Protein AF-D3H2Q3-F1 (afdb_monomer_lite)

Sequence (88 aa):
MTGYENFNREAFHKAEEELKREGHTVLNPAVLPDGLTQPHYMDICMAMIRCVDAIYMLNGWQRSAGAKAELALAEKLGHAVIYQEVAQ

Structure (mmCIF, N/CA/C/O backbone):
data_AF-D3H2Q3-F1
#
_entry.id   AF-D3H2Q3-F1
#
loop_
_atom_site.group_PDB
_atom_site.id
_atom_site.type_symbol
_atom_site.label_atom_id
_atom_site.label_alt_id
_atom_site.label_comp_id
_atom_site.label_asym_id
_atom_site.label_entity_id
_atom_site.label_seq_id
_atom_site.pdbx_PDB_ins_code
_atom_site.Cartn_x
_atom_site.Cartn_y
_atom_site.Cartn_z
_atom_site.occupancy
_atom_site.B_iso_or_equiv
_atom_site.auth_seq_id
_atom_site.auth_comp_id
_atom_site.auth_asym_id
_atom_site.auth_atom_id
_atom_site.pdbx_PDB_model_num
ATOM 1 N N . MET A 1 1 ? 8.528 0.995 -1.186 1.00 65.44 1 MET A N 1
ATOM 2 C CA . MET A 1 1 ? 8.707 2.331 -1.807 1.00 65.44 1 MET A CA 1
ATOM 3 C C . MET A 1 1 ? 10.059 2.423 -2.504 1.00 65.44 1 MET A C 1
ATOM 5 O O . MET A 1 1 ? 11.086 2.235 -1.865 1.00 65.44 1 MET A O 1
ATOM 9 N N . THR A 1 2 ? 10.074 2.704 -3.809 1.00 70.44 2 THR A N 1
ATOM 10 C CA . THR A 1 2 ? 11.312 2.914 -4.583 1.00 70.44 2 THR A CA 1
ATOM 11 C C . THR A 1 2 ? 12.092 4.123 -4.059 1.00 70.44 2 THR A C 1
ATOM 13 O O . THR A 1 2 ? 11.489 5.157 -3.777 1.00 70.44 2 THR A O 1
ATOM 16 N N . GLY A 1 3 ? 13.418 4.002 -3.946 1.00 66.75 3 GLY A N 1
ATOM 17 C CA . GLY A 1 3 ? 14.306 5.093 -3.517 1.00 66.75 3 GLY A CA 1
ATOM 18 C C . GLY A 1 3 ? 14.530 5.211 -2.003 1.00 66.75 3 GLY A C 1
ATOM 19 O O . GLY A 1 3 ? 15.205 6.141 -1.578 1.00 66.75 3 GLY A O 1
ATOM 20 N N . TYR A 1 4 ? 13.993 4.283 -1.207 1.00 69.56 4 TYR A N 1
ATOM 21 C CA . TYR A 1 4 ? 14.247 4.164 0.234 1.00 69.56 4 TYR A CA 1
ATOM 22 C C . TYR A 1 4 ? 15.113 2.934 0.523 1.00 69.56 4 TYR A C 1
ATOM 24 O O . TYR A 1 4 ? 15.018 1.933 -0.195 1.00 69.56 4 TYR A O 1
ATOM 32 N N . GLU A 1 5 ? 15.913 2.991 1.591 1.00 68.81 5 GLU A N 1
ATOM 33 C CA . GLU A 1 5 ? 16.638 1.828 2.113 1.00 68.81 5 GLU A CA 1
ATOM 34 C C . GLU A 1 5 ? 15.661 0.677 2.401 1.00 68.81 5 GLU A C 1
ATOM 36 O O . GLU A 1 5 ? 14.543 0.902 2.874 1.00 68.81 5 GLU A O 1
ATOM 41 N N . ASN A 1 6 ? 16.041 -0.548 2.019 1.00 73.38 6 ASN A N 1
ATOM 42 C CA . ASN A 1 6 ? 15.211 -1.755 2.130 1.00 73.38 6 ASN A CA 1
ATOM 43 C C . ASN A 1 6 ? 13.777 -1.581 1.600 1.00 73.38 6 ASN A C 1
ATOM 45 O O . ASN A 1 6 ? 12.835 -2.182 2.114 1.00 73.38 6 ASN A O 1
ATOM 49 N N . PHE A 1 7 ? 13.585 -0.719 0.595 1.00 76.56 7 PHE A N 1
ATOM 50 C CA . PHE A 1 7 ? 12.277 -0.373 0.035 1.00 76.56 7 PHE A CA 1
ATOM 51 C C . PHE A 1 7 ? 11.252 0.100 1.079 1.00 76.56 7 PHE A C 1
ATOM 53 O O . PHE A 1 7 ? 10.045 -0.006 0.845 1.00 76.56 7 PHE A O 1
ATOM 60 N N . ASN A 1 8 ? 11.712 0.656 2.203 1.00 83.12 8 ASN A N 1
ATOM 61 C CA . ASN A 1 8 ? 10.890 1.070 3.339 1.00 83.12 8 ASN A CA 1
ATOM 62 C C . ASN A 1 8 ? 10.117 -0.083 4.026 1.00 83.12 8 ASN A C 1
ATOM 64 O O . ASN A 1 8 ? 9.128 0.184 4.705 1.00 83.12 8 ASN A O 1
ATOM 68 N N . ARG A 1 9 ? 10.524 -1.357 3.846 1.00 86.50 9 ARG A N 1
ATOM 69 C CA . ARG A 1 9 ? 9.814 -2.540 4.391 1.00 86.50 9 ARG A CA 1
ATOM 70 C C . ARG A 1 9 ? 9.589 -2.449 5.906 1.00 86.50 9 ARG A C 1
ATOM 72 O O . ARG A 1 9 ? 8.516 -2.803 6.380 1.00 86.50 9 ARG A O 1
ATOM 79 N N . GLU A 1 10 ? 10.552 -1.914 6.655 1.00 89.62 10 GLU A N 1
ATOM 80 C CA . GLU A 1 10 ? 10.430 -1.725 8.109 1.00 89.62 10 GLU A CA 1
ATOM 81 C C . GLU A 1 10 ? 9.248 -0.825 8.492 1.00 89.62 10 GLU A C 1
ATOM 83 O O . GLU A 1 10 ? 8.478 -1.170 9.386 1.00 89.62 10 GLU A O 1
ATOM 88 N N . ALA A 1 11 ? 9.048 0.294 7.786 1.00 91.25 11 ALA A N 1
ATOM 89 C CA . ALA A 1 11 ? 7.926 1.192 8.054 1.00 91.25 11 ALA A CA 1
ATOM 90 C C . ALA A 1 11 ? 6.575 0.537 7.734 1.00 91.25 11 ALA A C 1
ATOM 92 O O . ALA A 1 11 ? 5.609 0.738 8.468 1.00 91.25 11 ALA A O 1
ATOM 93 N N . PHE A 1 12 ? 6.518 -0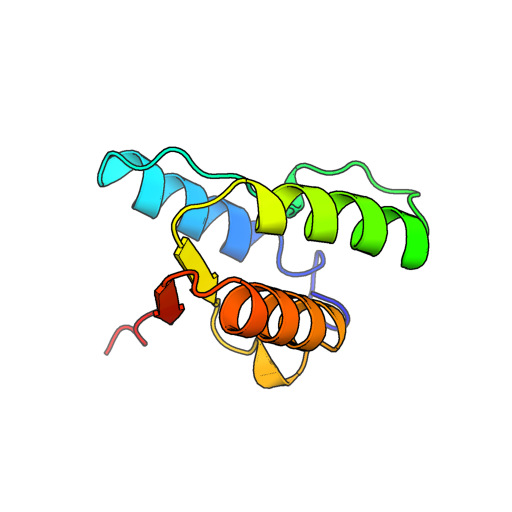.277 6.675 1.00 93.81 12 PHE A N 1
ATOM 94 C CA . PHE A 1 12 ? 5.330 -1.061 6.340 1.00 93.81 12 PHE A CA 1
ATOM 95 C C . PHE A 1 12 ? 4.989 -2.073 7.435 1.00 93.81 12 PHE A C 1
ATOM 97 O O . PHE A 1 12 ? 3.842 -2.128 7.863 1.00 93.81 12 PHE A O 1
ATOM 104 N N . HIS A 1 13 ? 5.968 -2.842 7.918 1.00 94.75 13 HIS A N 1
ATOM 105 C CA . HIS A 1 13 ? 5.729 -3.807 8.995 1.00 94.75 13 HIS A CA 1
ATOM 106 C C . HIS A 1 13 ? 5.365 -3.129 10.315 1.00 94.75 13 HIS A C 1
ATOM 108 O O . HIS A 1 13 ? 4.473 -3.597 11.012 1.00 94.75 13 HIS A O 1
ATOM 114 N N . LYS A 1 14 ? 5.989 -1.993 10.642 1.00 94.69 14 LYS A N 1
ATOM 115 C CA . LYS A 1 14 ? 5.618 -1.225 11.834 1.00 94.69 14 LYS A CA 1
ATOM 116 C C . LYS A 1 14 ? 4.155 -0.770 11.780 1.00 94.69 14 LYS A C 1
ATOM 118 O O . LYS A 1 14 ? 3.423 -0.994 12.738 1.00 94.69 14 LYS A O 1
ATOM 123 N N . ALA A 1 15 ? 3.730 -0.176 10.664 1.00 95.31 15 ALA A N 1
ATOM 124 C CA . ALA A 1 15 ? 2.346 0.263 10.494 1.00 95.31 15 ALA A CA 1
ATOM 125 C C . ALA A 1 15 ? 1.361 -0.917 10.478 1.00 95.31 15 ALA A C 1
ATOM 127 O O . ALA A 1 15 ? 0.278 -0.821 11.044 1.00 95.31 15 ALA A O 1
ATOM 128 N N . GLU A 1 16 ? 1.741 -2.045 9.872 1.00 96.62 16 GLU A N 1
ATOM 129 C CA . GLU A 1 16 ? 0.947 -3.274 9.901 1.00 96.62 16 GLU A CA 1
ATOM 130 C C . GLU A 1 16 ? 0.688 -3.751 11.336 1.00 96.62 16 GLU A C 1
ATOM 132 O O . GLU A 1 16 ? -0.454 -4.050 11.679 1.00 96.62 16 GLU A O 1
ATOM 137 N N . GLU A 1 17 ? 1.715 -3.795 12.185 1.00 96.38 17 GLU A N 1
ATOM 138 C CA . GLU A 1 17 ? 1.568 -4.227 13.577 1.00 96.38 17 GLU A CA 1
ATOM 139 C C . GLU A 1 17 ? 0.739 -3.240 14.414 1.00 96.38 17 GLU A C 1
ATOM 141 O O . GLU A 1 17 ? -0.087 -3.660 15.227 1.00 96.38 17 GLU A O 1
ATOM 146 N N . GLU A 1 18 ? 0.898 -1.932 14.191 1.00 95.62 18 GLU A N 1
ATOM 147 C CA . GLU A 1 18 ? 0.082 -0.897 14.841 1.00 95.62 18 GLU A CA 1
ATOM 148 C C . GLU A 1 18 ? -1.404 -1.035 14.471 1.00 95.62 18 GLU A C 1
ATOM 150 O O . GLU A 1 18 ? -2.247 -1.137 15.364 1.00 95.62 18 GLU A O 1
ATOM 155 N N . LEU A 1 19 ? -1.719 -1.156 13.178 1.00 96.38 19 LEU A N 1
ATOM 156 C CA . LEU A 1 19 ? -3.089 -1.319 12.679 1.00 96.38 19 LEU A CA 1
ATOM 157 C C . LEU A 1 19 ? -3.721 -2.649 13.120 1.00 96.38 19 LEU A C 1
ATOM 159 O O . LEU A 1 19 ? -4.900 -2.694 13.475 1.00 96.38 19 LEU A O 1
ATOM 163 N N . LYS A 1 20 ? -2.950 -3.743 13.153 1.00 97.06 20 LYS A N 1
ATOM 164 C CA . LYS A 1 20 ? -3.424 -5.025 13.704 1.00 97.06 20 LYS A CA 1
ATOM 165 C C . LYS A 1 20 ? -3.769 -4.909 15.184 1.00 97.06 20 LYS A C 1
ATOM 167 O O . LYS A 1 20 ? -4.782 -5.455 15.616 1.00 97.06 20 LYS A O 1
ATOM 172 N N . ARG A 1 21 ? -2.957 -4.190 15.9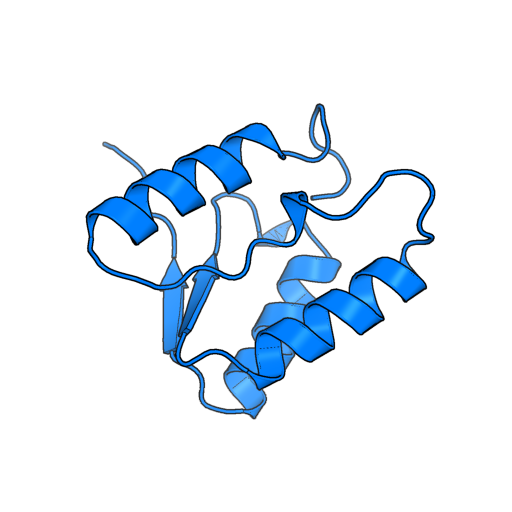66 1.00 96.81 21 ARG A N 1
ATOM 173 C CA . ARG A 1 21 ? -3.215 -3.945 17.394 1.00 96.81 21 ARG A CA 1
ATOM 174 C C . ARG A 1 21 ? -4.488 -3.123 17.619 1.00 96.81 21 ARG A C 1
ATOM 176 O O . ARG A 1 21 ? -5.143 -3.303 18.641 1.00 96.81 21 ARG A O 1
ATOM 183 N N . GLU A 1 22 ? -4.854 -2.272 16.667 1.00 95.81 22 GLU A N 1
ATOM 184 C CA . GLU A 1 22 ? -6.125 -1.532 16.646 1.00 95.81 22 GLU A CA 1
ATOM 185 C C . GLU A 1 22 ? -7.328 -2.394 16.208 1.00 95.81 22 GLU A C 1
ATOM 187 O O . GLU A 1 22 ? -8.473 -1.956 16.298 1.00 95.81 22 GLU A O 1
ATOM 192 N N . GLY A 1 23 ? -7.093 -3.649 15.806 1.00 97.12 23 GLY A N 1
ATOM 193 C CA . GLY A 1 23 ? -8.131 -4.617 15.444 1.00 97.12 23 GLY A CA 1
ATOM 194 C C . GLY A 1 23 ? -8.403 -4.726 13.943 1.00 97.12 23 GLY A C 1
ATOM 195 O O . GLY A 1 23 ? -9.384 -5.357 13.548 1.00 97.12 23 GLY A O 1
ATOM 196 N N . HIS A 1 24 ? -7.556 -4.139 13.093 1.00 97.25 24 HIS A N 1
ATOM 197 C CA . HIS A 1 24 ? -7.721 -4.188 11.642 1.00 97.25 24 HIS A CA 1
ATOM 198 C C . HIS A 1 24 ? -7.093 -5.440 11.014 1.00 97.25 24 HIS A C 1
ATOM 200 O O . HIS A 1 24 ? -6.047 -5.930 11.441 1.00 97.25 24 HIS A O 1
ATOM 206 N N . THR A 1 25 ? -7.704 -5.934 9.932 1.00 97.56 25 THR A N 1
ATOM 207 C CA . THR A 1 25 ? -7.064 -6.909 9.035 1.00 97.56 25 THR A CA 1
ATOM 208 C C . THR A 1 25 ? -6.273 -6.147 7.978 1.00 97.56 25 THR A C 1
ATOM 210 O O . THR A 1 25 ? -6.848 -5.363 7.228 1.00 97.56 25 THR A O 1
ATOM 213 N N . VAL A 1 26 ? -4.958 -6.360 7.919 1.00 97.25 26 VAL A N 1
ATOM 214 C CA . VAL A 1 26 ? -4.051 -5.558 7.085 1.00 97.25 26 VAL A CA 1
ATOM 215 C C . VAL A 1 26 ? -3.547 -6.368 5.893 1.00 97.25 26 VAL A C 1
ATOM 217 O O . VAL A 1 26 ? -3.009 -7.461 6.061 1.00 97.25 26 VAL A O 1
ATOM 220 N N . LEU A 1 27 ? -3.669 -5.801 4.689 1.00 97.31 27 LEU A N 1
ATOM 221 C CA . LEU A 1 27 ? -2.965 -6.271 3.495 1.00 97.31 27 LEU A CA 1
ATOM 222 C C . LEU A 1 27 ? -1.710 -5.418 3.297 1.00 97.31 27 LEU A C 1
ATOM 224 O O . LEU A 1 27 ? -1.806 -4.236 2.975 1.00 97.31 27 LEU A O 1
ATOM 228 N N . ASN A 1 28 ? -0.532 -6.009 3.501 1.00 95.75 28 ASN A N 1
ATOM 229 C CA . ASN A 1 28 ? 0.741 -5.298 3.418 1.00 95.75 28 ASN A CA 1
ATOM 230 C C . ASN A 1 28 ? 1.565 -5.764 2.200 1.00 95.75 28 ASN A C 1
ATOM 232 O O . ASN A 1 28 ? 2.019 -6.909 2.189 1.00 95.75 28 ASN A O 1
ATOM 236 N N . PRO A 1 29 ? 1.846 -4.906 1.200 1.00 92.25 29 PRO A N 1
ATOM 237 C CA . PRO A 1 29 ? 2.644 -5.295 0.035 1.00 92.25 29 PRO A CA 1
ATOM 238 C C . PRO A 1 29 ? 4.115 -5.599 0.372 1.00 92.25 29 PRO A C 1
ATOM 240 O O . PRO A 1 29 ? 4.808 -6.233 -0.422 1.00 92.25 29 PRO A O 1
ATOM 243 N N . ALA A 1 30 ? 4.611 -5.204 1.550 1.00 91.69 30 ALA A N 1
ATOM 244 C CA . ALA A 1 30 ? 5.975 -5.500 1.988 1.00 91.69 30 ALA A CA 1
ATOM 245 C C . ALA A 1 30 ? 6.221 -6.982 2.324 1.00 91.69 30 ALA A C 1
ATOM 247 O O 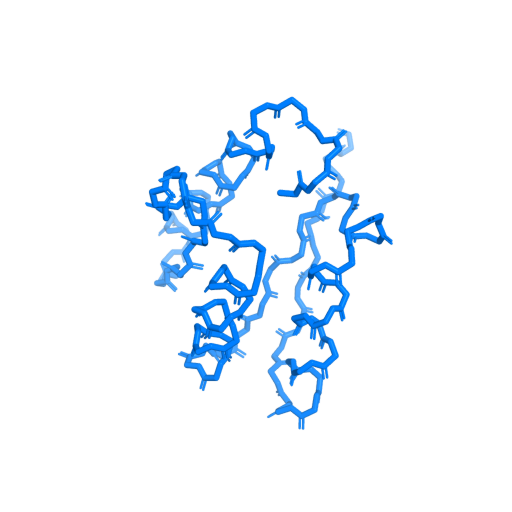. ALA A 1 30 ? 7.366 -7.349 2.568 1.00 91.69 30 ALA A O 1
ATOM 248 N N . VAL A 1 31 ? 5.199 -7.846 2.306 1.00 92.25 31 VAL A N 1
ATOM 249 C CA . VAL A 1 31 ? 5.373 -9.308 2.440 1.00 92.25 31 VAL A CA 1
ATOM 250 C C . VAL A 1 31 ? 5.718 -9.992 1.113 1.00 92.25 31 VAL A C 1
ATOM 252 O O . VAL A 1 31 ? 6.065 -11.172 1.094 1.00 92.25 31 VAL A O 1
ATOM 255 N N . LEU A 1 32 ? 5.607 -9.274 -0.009 1.00 92.19 32 LEU A N 1
ATOM 256 C CA . LEU A 1 32 ? 5.860 -9.831 -1.332 1.00 92.19 32 LEU A CA 1
ATOM 257 C C . LEU A 1 32 ? 7.357 -10.154 -1.519 1.00 92.19 32 LEU A C 1
ATOM 259 O O . LEU A 1 32 ? 8.222 -9.406 -1.033 1.00 92.19 32 LEU A O 1
ATOM 263 N N . PRO A 1 33 ? 7.672 -11.267 -2.211 1.00 90.00 33 PRO A N 1
ATOM 264 C CA . PRO A 1 33 ? 9.039 -11.749 -2.355 1.00 90.00 33 PRO A CA 1
ATOM 265 C C . PRO A 1 33 ? 9.869 -10.842 -3.265 1.00 90.00 33 PRO A C 1
ATOM 267 O O . PRO A 1 33 ? 9.359 -10.224 -4.202 1.00 90.00 33 PRO A O 1
ATOM 270 N N . ASP A 1 34 ? 11.177 -10.813 -3.025 1.00 86.38 34 ASP A N 1
ATOM 271 C CA . ASP A 1 34 ? 12.120 -10.174 -3.940 1.00 86.38 34 ASP A CA 1
ATOM 272 C C . ASP A 1 34 ? 12.136 -10.867 -5.318 1.00 86.38 34 ASP A C 1
ATOM 274 O O . ASP A 1 34 ? 11.697 -12.005 -5.483 1.00 86.38 34 ASP A O 1
ATOM 278 N N . GLY A 1 35 ? 12.645 -10.164 -6.335 1.00 87.69 35 GLY A N 1
ATOM 279 C CA . GLY A 1 35 ? 12.761 -10.682 -7.706 1.00 87.69 35 GLY A CA 1
ATOM 280 C C . GLY A 1 35 ? 11.535 -10.455 -8.600 1.00 87.69 35 GLY A C 1
ATOM 281 O O . GLY A 1 35 ? 11.615 -10.675 -9.809 1.00 87.69 35 GL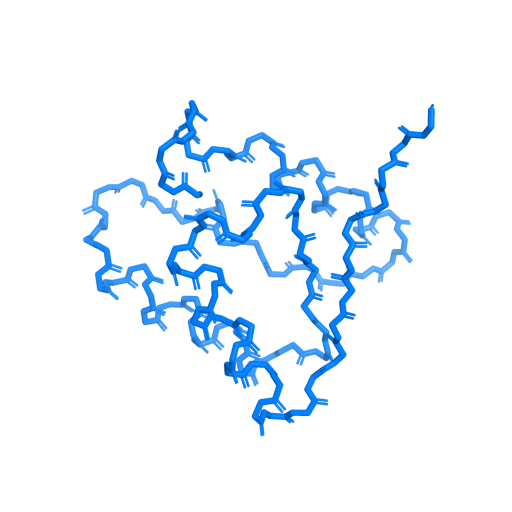Y A O 1
ATOM 282 N N . LEU A 1 36 ? 10.421 -9.958 -8.056 1.00 91.38 36 LEU A N 1
ATOM 283 C CA . LEU A 1 36 ? 9.301 -9.475 -8.862 1.00 91.38 36 LEU A CA 1
ATOM 284 C C . LEU A 1 36 ? 9.681 -8.195 -9.623 1.00 91.38 36 LEU A C 1
ATOM 286 O O . LEU A 1 36 ? 10.369 -7.310 -9.110 1.00 91.38 36 LEU A O 1
ATOM 290 N N . THR A 1 37 ? 9.202 -8.086 -10.862 1.00 91.94 37 THR A N 1
ATOM 291 C CA . THR A 1 37 ? 9.330 -6.860 -11.652 1.00 91.94 37 THR A CA 1
ATOM 292 C C . THR A 1 37 ? 8.361 -5.806 -11.122 1.00 91.94 37 THR A C 1
ATOM 294 O O . THR A 1 37 ? 7.359 -6.130 -10.480 1.00 91.94 37 THR A O 1
ATOM 297 N N . GLN A 1 38 ? 8.625 -4.531 -11.409 1.00 89.31 38 GLN A N 1
ATOM 298 C CA . GLN A 1 38 ? 7.723 -3.458 -10.991 1.00 89.31 38 GLN A CA 1
ATOM 299 C C . GLN A 1 38 ? 6.272 -3.668 -11.488 1.00 89.31 38 GLN A C 1
ATOM 301 O O . GLN A 1 38 ? 5.372 -3.503 -10.666 1.00 89.31 38 GLN A O 1
ATOM 306 N N . PRO A 1 39 ? 6.010 -4.109 -12.737 1.00 94.00 39 PRO A N 1
ATOM 307 C CA . PRO A 1 39 ? 4.651 -4.430 -13.175 1.00 94.00 39 PRO A CA 1
ATOM 308 C C . PRO A 1 39 ? 3.984 -5.548 -12.365 1.00 94.00 39 PRO A C 1
ATOM 310 O O . PRO A 1 39 ? 2.834 -5.395 -11.972 1.00 94.00 39 PRO A O 1
ATOM 313 N N . HIS A 1 40 ? 4.706 -6.630 -12.038 1.00 95.50 40 HIS A N 1
ATOM 314 C CA . HIS A 1 40 ? 4.148 -7.708 -11.209 1.00 95.50 40 HIS A CA 1
ATOM 315 C C . HIS A 1 40 ? 3.755 -7.205 -9.815 1.00 95.50 40 HIS A C 1
ATOM 317 O O . HIS A 1 40 ? 2.694 -7.558 -9.306 1.00 95.50 40 HIS A O 1
ATOM 323 N N . TYR A 1 41 ? 4.596 -6.359 -9.208 1.00 93.06 41 TYR A N 1
ATOM 324 C CA . TYR A 1 41 ? 4.273 -5.707 -7.940 1.00 93.06 41 TYR A CA 1
ATOM 325 C C . TYR A 1 41 ? 2.994 -4.874 -8.048 1.00 93.06 41 TYR A C 1
ATOM 327 O O . TYR A 1 41 ? 2.114 -5.003 -7.202 1.00 93.06 41 TYR A O 1
ATOM 335 N N . MET A 1 42 ? 2.869 -4.057 -9.098 1.00 95.25 42 MET A N 1
ATOM 336 C CA . MET A 1 42 ? 1.684 -3.222 -9.291 1.00 95.25 42 MET A CA 1
ATOM 337 C C . MET A 1 42 ? 0.416 -4.052 -9.488 1.00 95.25 42 MET A C 1
ATOM 339 O O . MET A 1 42 ? -0.590 -3.736 -8.864 1.00 95.25 42 MET A O 1
ATOM 343 N N . ASP A 1 43 ? 0.449 -5.119 -10.287 1.00 97.25 43 ASP A N 1
ATOM 344 C CA . ASP A 1 43 ? -0.727 -5.972 -10.510 1.00 97.25 43 ASP A CA 1
ATOM 345 C C . ASP A 1 43 ? -1.247 -6.581 -9.199 1.00 97.25 43 ASP A C 1
ATOM 347 O O . ASP A 1 43 ? -2.455 -6.579 -8.936 1.00 97.25 43 ASP A O 1
ATOM 351 N N . ILE A 1 44 ? -0.335 -7.050 -8.343 1.00 97.06 44 ILE A N 1
ATOM 352 C CA . ILE A 1 44 ? -0.679 -7.616 -7.036 1.00 97.06 44 ILE A CA 1
ATOM 353 C C . ILE A 1 44 ? -1.222 -6.528 -6.101 1.00 97.06 44 ILE A C 1
ATOM 355 O O . ILE A 1 44 ? -2.286 -6.714 -5.507 1.00 97.06 44 ILE A O 1
ATOM 359 N N . CYS A 1 45 ? -0.544 -5.382 -5.993 1.00 96.31 45 CYS A N 1
ATOM 360 C CA . CYS A 1 45 ? -1.005 -4.271 -5.161 1.00 96.31 45 CYS A CA 1
ATOM 361 C C . CYS A 1 45 ? -2.388 -3.769 -5.591 1.00 96.31 45 CYS A C 1
ATOM 363 O O . CYS A 1 45 ? -3.266 -3.586 -4.757 1.00 96.31 45 CYS A O 1
ATOM 365 N N . MET A 1 46 ? -2.634 -3.613 -6.893 1.00 97.38 46 MET A N 1
ATOM 366 C CA . MET A 1 46 ? -3.939 -3.185 -7.406 1.00 97.38 46 MET A CA 1
ATOM 367 C C . MET A 1 46 ? -5.037 -4.199 -7.076 1.00 97.38 46 MET A C 1
ATOM 369 O O . MET A 1 46 ? -6.178 -3.818 -6.812 1.00 97.38 46 MET A O 1
ATOM 373 N N . ALA A 1 47 ? -4.712 -5.495 -7.043 1.00 97.94 47 ALA A N 1
ATOM 374 C CA . ALA A 1 47 ? -5.636 -6.505 -6.547 1.00 97.94 47 ALA A CA 1
ATOM 375 C C . ALA A 1 47 ? -5.924 -6.344 -5.047 1.00 97.94 47 ALA A C 1
ATOM 377 O O . ALA A 1 47 ? -7.089 -6.436 -4.675 1.00 97.94 47 ALA A O 1
ATOM 378 N N . MET A 1 48 ? -4.914 -6.047 -4.219 1.00 97.88 48 MET A N 1
ATOM 379 C CA . MET A 1 48 ? -5.111 -5.752 -2.793 1.00 97.88 48 MET A CA 1
ATOM 380 C C . MET A 1 48 ? -6.035 -4.545 -2.595 1.00 97.88 48 MET A C 1
ATOM 382 O O . MET A 1 48 ? -6.993 -4.645 -1.837 1.00 97.88 48 MET A O 1
ATOM 386 N N . ILE A 1 49 ? -5.812 -3.445 -3.325 1.00 98.12 49 ILE A N 1
ATOM 387 C CA . ILE A 1 49 ? -6.613 -2.213 -3.209 1.00 98.12 49 ILE A CA 1
ATOM 388 C C . ILE A 1 49 ? -8.096 -2.460 -3.501 1.00 98.12 49 ILE A C 1
ATOM 390 O O . ILE A 1 49 ? -8.944 -1.889 -2.834 1.00 98.12 49 ILE A O 1
ATOM 394 N N . ARG A 1 50 ? -8.436 -3.348 -4.442 1.00 97.69 50 ARG A N 1
ATOM 395 C CA . ARG A 1 50 ? -9.843 -3.683 -4.741 1.00 97.69 50 ARG A CA 1
ATOM 396 C C . ARG A 1 50 ? -10.568 -4.431 -3.614 1.00 97.69 50 ARG A C 1
ATOM 398 O O . ARG A 1 50 ? -11.779 -4.609 -3.708 1.00 97.69 50 ARG A O 1
ATOM 405 N N . CYS A 1 51 ? -9.841 -4.910 -2.607 1.00 96.94 51 CYS A N 1
ATOM 406 C CA . CYS A 1 51 ? -10.342 -5.801 -1.563 1.00 96.94 51 CYS A CA 1
ATOM 407 C C . CYS A 1 51 ? -10.293 -5.182 -0.157 1.00 96.94 51 CYS A C 1
ATOM 409 O O . CYS A 1 51 ? -10.468 -5.915 0.814 1.00 96.94 51 CYS A O 1
ATOM 411 N N . VAL A 1 52 ? -10.020 -3.880 -0.028 1.00 97.88 52 VAL A N 1
ATOM 412 C CA . VAL A 1 52 ? -9.935 -3.196 1.273 1.00 97.88 52 VAL A CA 1
ATOM 413 C C . VAL A 1 52 ? -11.063 -2.189 1.453 1.00 97.88 52 VAL A C 1
ATOM 415 O O . VAL A 1 52 ? -11.578 -1.635 0.488 1.00 97.88 52 VAL A O 1
ATOM 418 N N . ASP A 1 53 ? -11.411 -1.902 2.704 1.00 97.75 53 ASP A N 1
ATOM 419 C CA . ASP A 1 53 ? -12.328 -0.807 3.042 1.00 97.75 53 ASP A CA 1
ATOM 420 C C . ASP A 1 53 ? -11.609 0.555 3.054 1.00 97.75 53 ASP A C 1
ATOM 422 O O . ASP A 1 53 ? -12.199 1.599 2.754 1.00 97.75 53 ASP A O 1
ATOM 426 N N . ALA A 1 54 ? -10.317 0.543 3.394 1.00 97.75 54 ALA A N 1
ATOM 427 C CA . ALA A 1 54 ? -9.481 1.724 3.536 1.00 97.75 54 ALA A CA 1
ATOM 428 C C . ALA A 1 54 ? -8.032 1.456 3.112 1.00 97.75 54 ALA A C 1
ATOM 430 O O . ALA A 1 54 ? -7.538 0.332 3.208 1.00 97.75 54 ALA A O 1
ATOM 431 N N . ILE A 1 55 ? -7.335 2.515 2.708 1.00 97.75 55 ILE A N 1
ATOM 432 C CA . ILE A 1 55 ? -5.892 2.511 2.468 1.00 97.75 55 ILE A CA 1
ATOM 433 C C . ILE A 1 55 ? -5.184 3.389 3.499 1.00 97.75 55 ILE A C 1
ATOM 435 O O . ILE A 1 55 ? -5.685 4.451 3.873 1.00 97.75 55 ILE A O 1
ATOM 439 N N . TYR A 1 56 ? -4.008 2.950 3.945 1.00 97.50 56 TYR A N 1
ATOM 440 C CA . TYR A 1 56 ? -3.177 3.679 4.899 1.00 97.50 56 TYR A CA 1
ATOM 441 C C . TYR A 1 56 ? -1.883 4.147 4.232 1.00 97.50 56 TYR A C 1
ATOM 443 O O . TYR A 1 56 ? -1.050 3.348 3.801 1.00 97.50 56 TYR A O 1
ATOM 451 N N . MET A 1 57 ? -1.714 5.460 4.144 1.00 96.69 57 MET A N 1
ATOM 452 C CA . MET A 1 57 ? -0.643 6.108 3.401 1.00 96.69 57 MET A CA 1
ATOM 453 C C . MET A 1 57 ? 0.507 6.485 4.333 1.00 96.69 57 MET A C 1
ATOM 455 O O . MET A 1 57 ? 0.397 7.414 5.134 1.00 96.69 57 MET A O 1
ATOM 459 N N . LEU A 1 58 ? 1.636 5.789 4.192 1.00 95.19 58 LEU A N 1
ATOM 460 C CA . LEU A 1 58 ? 2.865 6.076 4.937 1.00 95.19 58 LEU A CA 1
ATOM 461 C C . LEU A 1 58 ? 3.470 7.438 4.576 1.00 95.19 58 LEU A C 1
ATOM 463 O O . LEU A 1 58 ? 3.359 7.923 3.446 1.00 95.19 58 LEU A O 1
ATOM 467 N N . ASN A 1 59 ? 4.203 8.025 5.519 1.00 92.62 59 ASN A N 1
ATOM 468 C CA . ASN A 1 59 ? 4.941 9.261 5.291 1.00 92.62 59 ASN A CA 1
ATOM 469 C C . ASN A 1 59 ? 5.900 9.150 4.091 1.00 92.62 59 ASN A C 1
ATOM 471 O O . ASN A 1 59 ? 6.640 8.179 3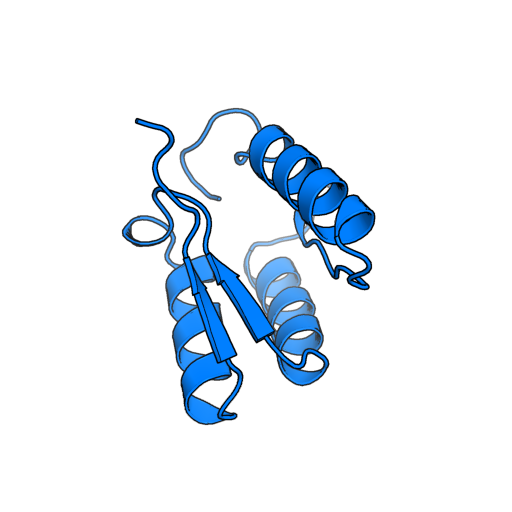.929 1.00 92.62 59 ASN A O 1
ATOM 475 N N . GLY A 1 60 ? 5.893 10.175 3.232 1.00 90.38 60 GLY A N 1
ATOM 476 C CA . GLY A 1 60 ? 6.697 10.213 2.007 1.00 90.38 60 GLY A CA 1
ATOM 477 C C . GLY A 1 60 ? 6.064 9.528 0.791 1.00 90.38 60 GLY A C 1
ATOM 478 O O . GLY A 1 60 ? 6.693 9.504 -0.274 1.00 90.38 60 GLY A O 1
ATOM 479 N N . TRP A 1 61 ? 4.828 9.016 0.896 1.00 93.38 61 TRP A N 1
ATOM 480 C CA . TRP A 1 61 ? 4.093 8.390 -0.214 1.00 93.38 61 TRP A CA 1
ATOM 481 C C . TRP A 1 61 ? 4.057 9.250 -1.486 1.00 93.38 61 TRP A C 1
ATOM 483 O O . TRP A 1 61 ? 4.113 8.716 -2.593 1.00 93.38 61 TRP A O 1
ATOM 493 N N . GLN A 1 62 ? 4.063 10.581 -1.351 1.00 93.00 62 GLN A N 1
ATOM 494 C CA . GLN A 1 62 ? 4.011 11.538 -2.462 1.00 93.00 62 GLN A CA 1
ATOM 495 C C . GLN A 1 62 ? 5.177 11.370 -3.448 1.00 93.00 62 GLN A C 1
ATOM 497 O O . GLN A 1 62 ? 5.086 11.783 -4.608 1.00 93.00 62 GLN A O 1
ATOM 502 N N . ARG A 1 63 ? 6.288 10.766 -3.006 1.00 90.12 63 ARG A N 1
ATOM 503 C CA . ARG A 1 63 ? 7.478 10.495 -3.827 1.00 90.12 63 ARG A CA 1
ATOM 504 C C . ARG A 1 63 ? 7.397 9.158 -4.566 1.00 90.12 63 ARG A C 1
ATOM 506 O O . ARG A 1 63 ? 8.145 8.949 -5.515 1.00 90.12 63 ARG A O 1
ATOM 513 N N . SER A 1 64 ? 6.485 8.267 -4.180 1.00 91.69 64 SER A N 1
ATOM 514 C CA . SER A 1 64 ? 6.320 6.955 -4.803 1.00 91.69 64 SER A CA 1
ATOM 515 C C . SER A 1 64 ? 5.303 7.008 -5.943 1.00 91.69 64 SER A C 1
ATOM 517 O O . SER A 1 64 ? 4.141 7.353 -5.743 1.00 91.69 64 SER A O 1
ATOM 519 N N . ALA A 1 65 ? 5.730 6.640 -7.154 1.00 92.19 65 ALA A N 1
ATOM 520 C CA . ALA A 1 65 ? 4.819 6.496 -8.291 1.00 92.19 65 ALA A CA 1
ATOM 521 C C . ALA A 1 65 ? 3.779 5.382 -8.061 1.00 92.19 65 ALA A C 1
ATOM 523 O O . ALA A 1 65 ? 2.616 5.565 -8.406 1.00 92.19 65 ALA A O 1
ATOM 524 N N . GLY A 1 66 ? 4.184 4.275 -7.425 1.00 93.75 66 GLY A N 1
ATOM 525 C CA . GLY A 1 66 ? 3.287 3.173 -7.061 1.00 93.75 66 GLY A CA 1
ATOM 526 C C . GLY A 1 66 ? 2.214 3.604 -6.062 1.00 93.75 66 GLY A C 1
ATOM 527 O O . GLY A 1 66 ? 1.034 3.469 -6.360 1.00 93.75 66 GLY A O 1
ATOM 528 N N . ALA A 1 67 ? 2.611 4.246 -4.955 1.00 95.00 67 ALA A N 1
ATOM 529 C CA . ALA A 1 67 ? 1.654 4.721 -3.949 1.00 95.00 67 ALA A CA 1
ATOM 530 C C . ALA A 1 67 ? 0.664 5.753 -4.519 1.00 95.00 67 ALA A C 1
ATOM 532 O O . ALA A 1 67 ? -0.509 5.761 -4.165 1.00 95.00 67 ALA A O 1
ATOM 533 N N . LYS A 1 68 ? 1.116 6.609 -5.447 1.00 96.56 68 LYS A N 1
ATOM 534 C CA . LYS A 1 68 ? 0.232 7.542 -6.164 1.00 96.56 68 LYS A CA 1
ATOM 535 C C . LYS A 1 68 ? -0.784 6.824 -7.056 1.00 96.56 68 LYS A C 1
ATOM 537 O O . LYS A 1 68 ? -1.926 7.264 -7.136 1.00 96.56 68 LYS A O 1
ATOM 542 N N . ALA A 1 69 ? -0.387 5.735 -7.712 1.00 96.94 69 ALA A N 1
ATOM 543 C CA . ALA A 1 69 ? -1.305 4.928 -8.510 1.00 96.94 69 ALA A CA 1
ATOM 544 C C . ALA A 1 69 ? -2.330 4.194 -7.626 1.00 96.94 69 ALA A C 1
ATOM 546 O O . ALA A 1 69 ? -3.513 4.174 -7.954 1.00 96.94 69 ALA A O 1
ATOM 547 N N . GLU A 1 70 ? -1.885 3.623 -6.503 1.00 97.69 70 GLU A N 1
ATOM 548 C CA . GLU A 1 70 ? -2.748 2.945 -5.525 1.00 97.69 70 GLU A CA 1
ATOM 549 C C . GLU A 1 70 ? -3.781 3.911 -4.929 1.00 97.69 70 GLU A C 1
ATOM 551 O O . GLU A 1 70 ? -4.967 3.584 -4.891 1.00 97.69 70 GLU A O 1
ATOM 556 N N . LEU A 1 71 ? -3.359 5.128 -4.558 1.00 98.19 71 LEU A N 1
ATOM 557 C CA . LEU A 1 71 ? -4.248 6.190 -4.083 1.00 98.19 71 LEU A CA 1
ATOM 558 C C . LEU A 1 71 ? -5.320 6.544 -5.120 1.00 98.19 71 LEU A C 1
ATOM 560 O O . LEU A 1 71 ? -6.501 6.563 -4.793 1.00 98.19 71 LEU A O 1
ATOM 564 N N . ALA A 1 72 ? -4.926 6.764 -6.377 1.00 98.31 72 ALA A N 1
ATOM 565 C CA . ALA A 1 72 ? -5.871 7.108 -7.437 1.00 98.31 72 ALA A CA 1
ATOM 566 C C . ALA A 1 72 ? -6.919 6.003 -7.668 1.00 98.31 72 ALA A C 1
ATOM 568 O O . ALA A 1 72 ? -8.091 6.296 -7.918 1.00 98.31 72 ALA A O 1
ATOM 569 N N . LEU A 1 73 ? -6.521 4.727 -7.573 1.00 98.38 73 LEU A N 1
ATOM 570 C CA . LEU A 1 73 ? -7.467 3.614 -7.645 1.00 98.38 73 LEU A CA 1
ATOM 571 C C . LEU A 1 73 ? -8.398 3.595 -6.426 1.00 98.38 73 LEU A C 1
ATOM 573 O O . LEU A 1 73 ? -9.605 3.437 -6.595 1.00 98.38 73 LEU A O 1
ATOM 577 N N . ALA A 1 74 ? -7.864 3.777 -5.219 1.00 98.38 74 ALA A N 1
ATOM 578 C CA . ALA A 1 74 ? -8.659 3.787 -3.997 1.00 98.38 74 ALA A CA 1
ATOM 579 C C . ALA A 1 74 ? -9.715 4.903 -4.000 1.00 98.38 74 ALA A C 1
ATOM 581 O O . ALA A 1 74 ? -10.886 4.640 -3.729 1.00 98.38 74 ALA A O 1
ATOM 582 N N . GLU A 1 75 ? -9.334 6.115 -4.410 1.00 98.12 75 GLU A N 1
ATOM 583 C CA . GLU A 1 75 ? -10.255 7.242 -4.594 1.00 98.12 75 GLU A CA 1
ATOM 584 C C . GLU A 1 75 ? -11.338 6.918 -5.629 1.00 98.12 75 GLU A C 1
ATOM 586 O O . GLU A 1 75 ? -12.519 7.192 -5.412 1.00 98.12 75 GLU A O 1
ATOM 591 N N . LYS A 1 76 ? -10.960 6.282 -6.746 1.00 98.12 76 LYS A N 1
ATOM 592 C CA . LYS A 1 76 ? -11.907 5.878 -7.792 1.00 98.12 76 LYS A CA 1
ATOM 593 C C . LYS A 1 76 ? -12.937 4.860 -7.296 1.00 98.12 76 LYS A C 1
ATOM 595 O O . LYS A 1 76 ? -14.075 4.884 -7.767 1.00 98.12 76 LYS A O 1
ATOM 600 N N . LEU A 1 77 ? -12.532 3.964 -6.400 1.00 97.88 77 LEU A N 1
ATOM 601 C CA . LEU A 1 77 ? -13.389 2.936 -5.809 1.00 97.88 77 LEU A CA 1
ATOM 602 C C . LEU A 1 77 ? -14.167 3.438 -4.583 1.00 97.88 77 LEU A C 1
ATOM 604 O O . LEU A 1 77 ? -15.078 2.752 -4.129 1.00 97.88 77 LEU A O 1
ATOM 608 N N . GLY A 1 78 ? -13.859 4.638 -4.083 1.00 97.75 78 GLY A N 1
ATOM 609 C CA . GLY A 1 78 ? -14.508 5.219 -2.908 1.00 97.75 78 GLY A CA 1
ATOM 610 C C . GLY A 1 78 ? -14.023 4.631 -1.582 1.00 97.75 78 GLY A C 1
ATOM 611 O O . GLY A 1 78 ? -14.756 4.688 -0.596 1.00 97.75 78 GLY A O 1
ATOM 612 N N . HIS A 1 79 ? -12.816 4.060 -1.545 1.00 98.12 79 HIS A N 1
ATOM 613 C CA . HIS A 1 79 ? -12.206 3.583 -0.304 1.00 98.12 79 HIS A CA 1
ATOM 614 C C . HIS A 1 79 ? -11.794 4.757 0.586 1.00 98.12 79 HIS A C 1
ATOM 616 O O . HIS A 1 79 ? -11.413 5.826 0.100 1.00 98.12 79 HIS A O 1
ATOM 622 N N . ALA A 1 80 ? -11.840 4.554 1.904 1.00 98.00 80 ALA A N 1
ATOM 623 C CA . ALA A 1 80 ? -11.353 5.560 2.837 1.00 98.00 80 ALA A CA 1
ATOM 624 C C . ALA A 1 80 ? -9.829 5.712 2.706 1.00 98.00 80 ALA A C 1
ATOM 626 O O . ALA A 1 80 ? -9.102 4.726 2.591 1.00 98.00 80 ALA A O 1
ATOM 627 N N . VAL A 1 81 ? -9.336 6.949 2.742 1.00 97.88 81 VAL A N 1
ATOM 628 C CA . VAL A 1 81 ? -7.900 7.239 2.682 1.00 97.88 81 VAL A CA 1
ATOM 629 C C . VAL A 1 81 ? -7.454 7.799 4.021 1.00 97.88 81 VAL A C 1
ATOM 631 O O . VAL A 1 81 ? -7.914 8.858 4.446 1.00 97.88 81 VAL A O 1
ATOM 634 N N . ILE A 1 82 ? -6.549 7.080 4.676 1.00 97.12 82 ILE A N 1
ATOM 635 C CA . ILE A 1 82 ? -5.976 7.438 5.970 1.00 97.12 82 ILE A CA 1
ATOM 636 C C . ILE A 1 82 ? -4.501 7.755 5.749 1.00 97.12 82 ILE A C 1
ATOM 638 O O . ILE A 1 82 ? -3.816 7.065 4.997 1.00 97.12 82 ILE A O 1
ATOM 642 N N . TYR A 1 83 ? -4.002 8.801 6.396 1.00 95.81 83 TYR A N 1
ATOM 643 C CA . TYR A 1 83 ? -2.604 9.204 6.305 1.00 95.81 83 TYR A CA 1
ATOM 644 C C . TYR A 1 83 ? -1.917 8.976 7.640 1.00 95.81 83 TYR A C 1
ATOM 646 O O . TYR A 1 83 ? -2.503 9.234 8.689 1.00 95.81 83 TYR A O 1
ATOM 654 N N . GLN A 1 84 ? -0.672 8.509 7.590 1.00 93.81 84 GLN A N 1
ATOM 655 C CA . GLN A 1 84 ? 0.139 8.344 8.783 1.00 93.81 84 GLN A CA 1
ATOM 656 C C . GLN A 1 84 ? 0.284 9.679 9.514 1.00 93.81 84 GLN A C 1
ATOM 658 O O . GLN A 1 84 ? 0.744 10.664 8.934 1.00 93.81 84 GLN A O 1
ATOM 663 N N . GLU A 1 85 ? -0.080 9.702 10.794 1.00 84.81 85 GLU A N 1
ATOM 664 C CA . GLU A 1 85 ? 0.147 10.877 11.625 1.00 84.81 85 GLU A CA 1
ATOM 665 C C . GLU A 1 85 ? 1.651 11.092 11.815 1.00 84.81 85 GLU A C 1
ATOM 667 O O . GLU A 1 85 ? 2.428 10.162 12.058 1.00 84.81 85 GLU A O 1
ATOM 672 N N . VAL A 1 86 ? 2.087 12.342 11.675 1.00 67.75 86 VAL A N 1
ATOM 673 C CA . VAL A 1 86 ? 3.445 12.724 12.052 1.00 67.75 86 VAL A CA 1
ATOM 674 C C . VAL A 1 86 ? 3.462 12.750 13.575 1.00 67.75 86 VAL A C 1
ATOM 676 O O . VAL A 1 86 ? 2.816 13.608 14.172 1.00 67.75 86 VAL A O 1
ATOM 679 N N . ALA A 1 87 ? 4.162 11.801 14.200 1.00 56.66 87 ALA A N 1
ATOM 680 C CA . ALA A 1 87 ? 4.422 11.870 15.633 1.00 56.66 87 ALA A CA 1
ATOM 681 C C . ALA A 1 87 ? 5.100 13.220 15.930 1.00 56.66 87 ALA A C 1
ATOM 683 O O . ALA A 1 87 ? 6.124 13.531 15.315 1.00 56.66 87 ALA A O 1
ATOM 684 N N . GLN A 1 88 ? 4.470 14.032 16.786 1.00 36.53 88 GLN A N 1
ATOM 685 C CA . GLN A 1 88 ? 5.022 15.302 17.269 1.00 36.53 88 GLN A CA 1
ATOM 686 C C . GLN A 1 88 ? 6.285 15.087 18.103 1.00 36.53 88 GLN A C 1
ATOM 688 O O . GLN A 1 88 ? 6.345 14.071 18.834 1.00 36.53 88 GLN A O 1
#

pL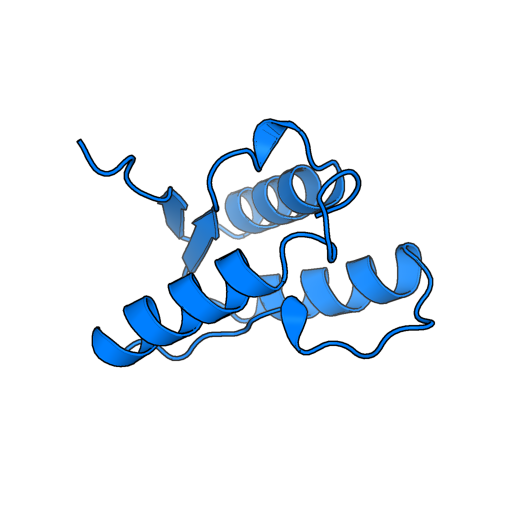DDT: mean 91.5, std 10.62, range [36.53, 98.38]

Radius of gyration: 12.54 Å; chains: 1; bounding box: 31×27×31 Å

Foldseek 3Di:
DPPDVVNCLVVQVVVCVVVVVVVDDDDGLSVDDPPDDPVRSLVVLLVVLVVDQEDEAEPPLVVDPSSVVSVVSNVVVVHHYHYDDDDD

Organism: Escherichia coli O44:H18 (strain 042 / EAEC) (NCBI:txid216592)

Secondary structure (DSSP, 8-state):
-TTSGGGGHHHHHHHHHHHHHTT-----GGGSPTT--HHHHHHHHHHHHTT-SEEEE-TTGGG-HHHHHHHHHHHHHT-EEEE-----

InterPro domains:
  IPR025518 Protein of unknown function DUF4406 [PF14359] (1-83)